Protein AF-A0A1W1BX70-F1 (afdb_monomer_lite)

Organism: NCBI:txid652676

InterPro domains:
  IPR007454 Uncharacterised protein family UPF0250, YbeD-like [PF04359] (9-51)
  IPR027471 YbeD-like domain superfamily [SSF117991] (2-51)

Foldseek 3Di:
DDPWDKDKDWDDQPPVNPDTDIDIDTDDPDPVRVVVVVVVQVPDPPHDDDD

Structure (mmCIF, N/CA/C/O backbone):
data_AF-A0A1W1BX70-F1
#
_entry.id   AF-A0A1W1BX70-F1
#
loop_
_atom_site.group_PDB
_atom_site.id
_atom_site.type_symbol
_atom_site.label_atom_id
_atom_site.label_alt_id
_atom_site.label_comp_id
_atom_site.label_asym_id
_atom_site.label_entity_id
_atom_site.label_seq_id
_atom_site.pdbx_PDB_ins_code
_atom_site.Cartn_x
_atom_site.Cartn_y
_atom_site.Cartn_z
_atom_site.occupancy
_atom_site.B_iso_or_equiv
_atom_site.auth_seq_id
_atom_site.auth_comp_id
_atom_site.auth_asym_id
_atom_site.auth_atom_id
_atom_site.pdbx_PDB_model_num
ATOM 1 N N . MET A 1 1 ? -10.666 -1.850 -16.503 1.00 49.38 1 MET A N 1
ATOM 2 C CA . MET A 1 1 ? -9.550 -1.868 -15.537 1.00 49.38 1 MET A CA 1
ATOM 3 C C . MET A 1 1 ? -8.644 -2.989 -15.987 1.00 49.38 1 MET A C 1
ATOM 5 O O . MET A 1 1 ? -9.080 -4.128 -15.967 1.00 49.38 1 MET A O 1
ATOM 9 N N . GLY A 1 2 ? -7.518 -2.628 -16.605 1.00 49.31 2 GLY A N 1
ATOM 10 C CA . GLY A 1 2 ? -6.642 -3.576 -17.289 1.00 49.31 2 GLY A CA 1
ATOM 11 C C . GLY A 1 2 ? -6.015 -4.573 -16.324 1.00 49.31 2 GLY A C 1
ATOM 12 O O . GLY A 1 2 ? -5.820 -4.254 -15.153 1.00 49.31 2 GLY A O 1
ATOM 13 N N . ASP A 1 3 ? -5.711 -5.743 -16.871 1.00 52.69 3 ASP A N 1
ATOM 14 C CA . ASP A 1 3 ? -5.092 -6.944 -16.298 1.00 52.69 3 ASP A CA 1
ATOM 15 C C . ASP A 1 3 ? -3.664 -6.692 -15.761 1.00 52.69 3 ASP A C 1
ATOM 17 O O . ASP A 1 3 ? -2.703 -7.380 -16.088 1.00 52.69 3 ASP A O 1
ATOM 21 N N . ARG A 1 4 ? -3.467 -5.616 -14.995 1.00 62.12 4 ARG A N 1
ATOM 22 C CA . ARG A 1 4 ? -2.203 -5.355 -14.313 1.00 62.12 4 ARG A CA 1
ATOM 23 C C . ARG A 1 4 ? -2.239 -6.114 -13.004 1.00 62.12 4 ARG A C 1
ATOM 25 O O . ARG A 1 4 ? -3.108 -5.857 -12.168 1.00 62.12 4 ARG A O 1
ATOM 32 N N . GLU A 1 5 ? -1.303 -7.042 -12.849 1.00 63.88 5 GLU A N 1
ATOM 33 C CA . GLU A 1 5 ? -1.122 -7.793 -11.616 1.00 63.88 5 GLU A CA 1
ATOM 34 C C . GLU A 1 5 ? -0.868 -6.800 -10.474 1.00 63.88 5 GLU A C 1
ATOM 36 O O . GLU A 1 5 ? 0.163 -6.127 -10.401 1.00 63.88 5 GLU A O 1
ATOM 41 N N . HIS A 1 6 ? -1.873 -6.649 -9.620 1.00 68.75 6 HIS A N 1
ATOM 42 C CA . HIS A 1 6 ? -1.802 -5.834 -8.425 1.00 68.75 6 HIS A CA 1
ATOM 43 C C . HIS A 1 6 ? -2.071 -6.748 -7.242 1.00 68.75 6 HIS A C 1
ATOM 45 O O . HIS A 1 6 ? -3.068 -7.467 -7.199 1.00 68.75 6 HIS A O 1
ATOM 51 N N . THR A 1 7 ? -1.164 -6.735 -6.274 1.00 76.62 7 THR A N 1
ATOM 52 C CA . THR A 1 7 ? -1.363 -7.473 -5.031 1.00 76.62 7 THR A CA 1
ATOM 53 C C . THR A 1 7 ? -1.855 -6.494 -3.982 1.00 76.62 7 THR A C 1
ATOM 55 O O . THR A 1 7 ? -1.217 -5.477 -3.706 1.00 76.62 7 THR A O 1
ATOM 58 N N . CYS A 1 8 ? -3.023 -6.775 -3.415 1.00 74.31 8 CYS A N 1
ATOM 59 C CA . CYS A 1 8 ? -3.548 -6.059 -2.265 1.00 74.31 8 CYS A CA 1
ATOM 60 C C . CYS A 1 8 ? -3.470 -6.984 -1.049 1.00 74.31 8 CYS A C 1
ATOM 62 O O . CYS A 1 8 ? -4.171 -7.988 -0.948 1.00 74.31 8 CYS A O 1
ATOM 64 N N . ALA A 1 9 ? -2.573 -6.663 -0.122 1.00 77.56 9 ALA A N 1
ATOM 65 C CA . ALA A 1 9 ? -2.498 -7.342 1.160 1.00 77.56 9 ALA A CA 1
ATOM 66 C C . ALA A 1 9 ? -3.242 -6.514 2.208 1.00 77.56 9 ALA A C 1
ATOM 68 O O . ALA A 1 9 ? -3.005 -5.311 2.358 1.00 77.56 9 ALA A O 1
ATOM 69 N N . VAL A 1 10 ? -4.137 -7.163 2.953 1.00 76.06 10 VAL A N 1
ATOM 70 C CA . VAL A 1 10 ? -4.739 -6.561 4.143 1.00 76.06 10 VAL A CA 1
ATOM 71 C C . VAL A 1 10 ? -3.646 -6.384 5.194 1.00 76.06 10 VAL A C 1
ATOM 73 O O . VAL A 1 10 ? -2.920 -7.320 5.526 1.00 76.06 10 VAL A O 1
ATOM 76 N N . GLY A 1 11 ? -3.495 -5.155 5.670 1.00 75.12 11 GLY A N 1
ATOM 77 C CA . GLY A 1 11 ? -2.590 -4.804 6.750 1.00 75.12 11 GLY A CA 1
ATOM 78 C C . GLY A 1 11 ? -3.298 -4.828 8.101 1.00 75.12 11 GLY A C 1
ATOM 79 O O . GLY A 1 11 ? -4.256 -5.564 8.333 1.00 75.12 11 GLY A O 1
ATOM 80 N N . ASN A 1 12 ? -2.823 -3.986 9.016 1.00 74.25 12 ASN A N 1
ATOM 81 C CA . ASN A 1 12 ? -3.421 -3.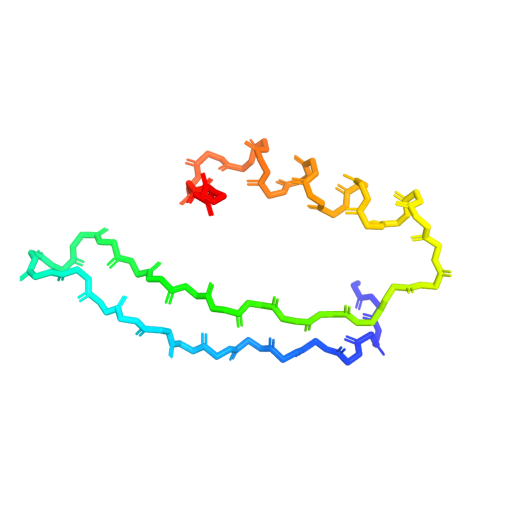874 10.338 1.00 74.25 12 ASN A CA 1
ATOM 82 C C . ASN A 1 12 ? -4.795 -3.202 10.285 1.00 74.25 12 ASN A C 1
ATOM 84 O O . ASN A 1 12 ? -5.008 -2.187 9.619 1.00 74.25 12 ASN A O 1
ATOM 88 N N . ARG A 1 13 ? -5.720 -3.740 11.076 1.00 75.38 13 ARG A N 1
ATOM 89 C CA . ARG A 1 13 ? -6.963 -3.053 11.411 1.00 75.38 13 ARG A CA 1
ATOM 90 C C . ARG A 1 13 ? -6.705 -2.151 12.613 1.00 75.38 13 ARG A C 1
ATOM 92 O O . ARG A 1 13 ? -6.095 -2.577 13.592 1.00 75.38 13 ARG A O 1
ATOM 99 N N . SER A 1 14 ? -7.171 -0.906 12.559 1.00 76.44 14 SER A N 1
ATOM 100 C CA . SER A 1 14 ? -7.072 0.001 13.707 1.00 76.44 14 SER A CA 1
ATOM 101 C C . SER A 1 14 ? -7.745 -0.593 14.945 1.00 76.44 14 SER A C 1
ATOM 103 O O . SER A 1 14 ? -8.766 -1.268 14.829 1.00 76.44 14 SER A O 1
ATOM 105 N N . LYS A 1 15 ? -7.222 -0.283 16.142 1.00 71.75 15 LYS A N 1
ATOM 106 C CA . LYS A 1 15 ? -7.734 -0.804 17.429 1.00 71.75 15 LYS A CA 1
ATOM 107 C C . LYS A 1 15 ? -9.236 -0.577 17.645 1.00 71.75 15 LYS A C 1
ATOM 109 O O . LYS A 1 15 ? -9.880 -1.371 18.314 1.00 71.75 15 LYS A O 1
ATOM 114 N N . THR A 1 16 ? -9.793 0.493 17.080 1.00 79.12 16 THR A N 1
ATOM 115 C CA . THR A 1 16 ? -11.222 0.844 17.158 1.00 79.12 16 THR A CA 1
ATOM 116 C C . THR A 1 16 ? -12.049 0.329 15.975 1.00 79.12 16 THR A C 1
ATOM 118 O O . THR A 1 16 ? -13.236 0.618 15.888 1.00 79.12 16 THR A O 1
ATOM 121 N N . GLY A 1 17 ? -11.437 -0.394 15.032 1.00 73.62 17 GLY A N 1
ATOM 122 C CA . GLY A 1 17 ? -12.094 -0.968 13.856 1.00 73.62 17 GLY A CA 1
ATOM 123 C C . GLY A 1 17 ? -12.483 0.027 12.758 1.00 73.62 17 GLY A C 1
ATOM 124 O O . GLY A 1 17 ? -13.004 -0.414 11.738 1.00 73.62 17 GLY A O 1
ATOM 125 N N . LYS A 1 18 ? -12.221 1.329 12.952 1.00 77.44 18 LYS A N 1
ATOM 126 C CA . LYS A 1 18 ? -12.625 2.422 12.047 1.00 77.44 18 LYS A CA 1
ATOM 127 C C . LYS A 1 18 ? -11.790 2.543 10.773 1.00 77.44 18 LYS A C 1
ATOM 129 O O . LYS A 1 18 ? -12.288 3.062 9.786 1.00 77.44 18 LYS A O 1
ATOM 134 N N . PHE A 1 19 ? -10.539 2.089 10.799 1.00 78.19 19 PHE A N 1
ATOM 135 C CA . PHE A 1 19 ? -9.632 2.190 9.657 1.00 78.19 19 PHE A CA 1
ATOM 136 C C . PHE A 1 19 ? -9.014 0.834 9.350 1.00 78.19 19 PHE A C 1
ATOM 138 O O . PHE A 1 19 ? -8.610 0.102 10.263 1.00 78.19 19 PHE A O 1
ATOM 145 N N . TYR A 1 20 ? -8.916 0.541 8.060 1.00 79.12 20 TYR A N 1
ATOM 146 C CA . TYR A 1 20 ? -8.246 -0.631 7.522 1.00 79.12 20 TYR A CA 1
ATOM 147 C C . TYR A 1 20 ? -7.027 -0.158 6.749 1.00 79.12 20 TYR A C 1
ATOM 149 O O . TYR A 1 20 ? -7.144 0.649 5.830 1.00 79.12 20 TYR A O 1
ATOM 157 N N . SER A 1 21 ? -5.852 -0.638 7.136 1.00 80.44 21 SER A N 1
ATOM 158 C CA . SER A 1 21 ? -4.655 -0.422 6.339 1.00 80.44 21 SER A CA 1
ATOM 159 C C . SER A 1 21 ? -4.602 -1.478 5.242 1.00 80.44 21 SER A C 1
ATOM 161 O O . SER A 1 21 ? -4.718 -2.668 5.527 1.00 80.44 21 SER A O 1
ATOM 163 N N . TYR A 1 22 ? -4.383 -1.051 4.004 1.00 80.00 22 TYR A N 1
ATOM 164 C CA . TYR A 1 22 ? -4.129 -1.937 2.872 1.00 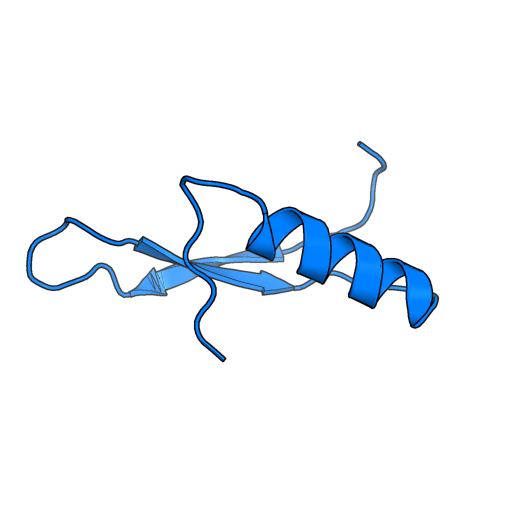80.00 22 TYR A CA 1
ATOM 165 C C . TYR A 1 22 ? -2.739 -1.641 2.319 1.00 80.00 22 TYR A C 1
ATOM 167 O O . TYR A 1 22 ? -2.357 -0.481 2.172 1.00 80.00 22 TYR A O 1
ATOM 175 N N . ASN A 1 23 ? -1.976 -2.687 2.016 1.00 80.00 23 ASN A N 1
ATOM 176 C CA . ASN A 1 23 ? -0.734 -2.574 1.268 1.00 80.00 23 ASN A CA 1
ATOM 177 C C . ASN A 1 23 ? -1.017 -2.988 -0.177 1.00 80.00 23 ASN A C 1
ATOM 179 O O . ASN A 1 23 ? -1.216 -4.170 -0.457 1.00 80.00 23 ASN A O 1
ATOM 183 N N . ALA A 1 24 ? -1.084 -2.008 -1.072 1.00 80.00 24 ALA A N 1
ATOM 184 C CA . ALA A 1 24 ? -1.240 -2.244 -2.498 1.00 80.00 24 ALA A CA 1
ATOM 185 C C . ALA A 1 24 ? 0.128 -2.159 -3.181 1.00 80.00 24 ALA A C 1
ATOM 187 O O . ALA A 1 24 ? 0.859 -1.183 -3.003 1.00 80.00 24 ALA A O 1
ATOM 188 N N . LYS A 1 25 ? 0.463 -3.172 -3.978 1.00 81.44 25 LYS A N 1
ATOM 189 C CA . LYS A 1 25 ? 1.640 -3.182 -4.848 1.00 81.44 25 LYS A CA 1
ATOM 190 C C . LYS A 1 25 ? 1.175 -3.372 -6.281 1.00 81.44 25 LYS A C 1
ATOM 192 O O . LYS A 1 25 ? 0.375 -4.262 -6.554 1.00 81.44 25 LYS A O 1
ATOM 197 N N . CYS A 1 26 ? 1.678 -2.537 -7.178 1.00 81.75 26 CYS A N 1
ATOM 198 C CA . CYS A 1 26 ? 1.358 -2.582 -8.596 1.00 81.75 26 CYS A CA 1
ATOM 199 C C . CYS A 1 26 ? 2.635 -2.330 -9.397 1.00 81.75 26 CYS A C 1
ATOM 201 O O . CYS A 1 26 ? 3.425 -1.451 -9.038 1.00 81.75 26 CYS A O 1
ATOM 20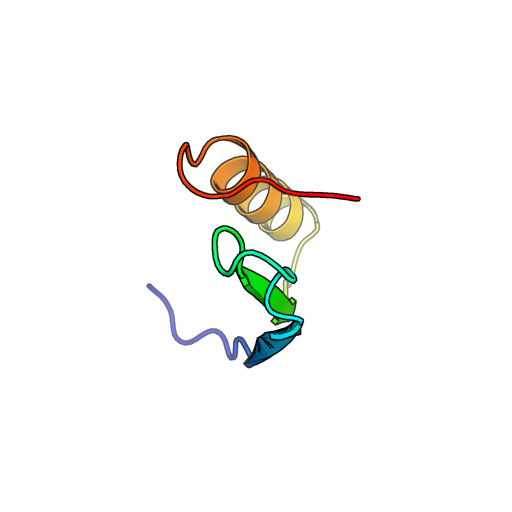3 N N . THR A 1 27 ? 2.828 -3.098 -10.465 1.00 80.94 27 THR A N 1
ATOM 204 C CA . THR A 1 27 ? 3.908 -2.866 -11.423 1.00 80.94 27 THR A CA 1
ATOM 205 C C . THR A 1 27 ? 3.493 -1.740 -12.362 1.00 80.94 27 THR A C 1
ATOM 207 O O . THR A 1 27 ? 2.467 -1.823 -13.038 1.00 80.94 27 THR A O 1
ATOM 210 N N . VAL A 1 28 ? 4.290 -0.676 -12.383 1.00 83.31 28 VAL A N 1
ATOM 211 C CA . VAL A 1 28 ? 4.087 0.506 -13.225 1.00 83.31 28 VAL A CA 1
ATOM 212 C C . VAL A 1 28 ? 5.243 0.605 -14.209 1.00 83.31 28 VAL A C 1
ATOM 214 O O . VAL A 1 28 ? 6.399 0.451 -13.824 1.00 83.31 28 VAL A O 1
ATOM 217 N N . ASP A 1 29 ? 4.920 0.828 -15.479 1.00 83.31 29 ASP A N 1
ATOM 218 C CA . ASP A 1 29 ? 5.911 0.891 -16.561 1.00 83.31 29 ASP A CA 1
ATOM 219 C C . ASP A 1 29 ? 6.592 2.269 -16.629 1.00 83.31 29 ASP A C 1
ATOM 221 O O . ASP A 1 29 ? 7.772 2.388 -16.947 1.00 83.31 29 ASP A O 1
ATOM 225 N N . THR A 1 30 ? 5.865 3.326 -16.245 1.00 87.81 30 THR A N 1
ATOM 226 C CA . THR A 1 30 ? 6.345 4.711 -16.281 1.00 87.81 30 THR A CA 1
ATOM 227 C C . THR A 1 30 ? 6.054 5.458 -14.983 1.00 87.81 30 THR A C 1
ATOM 229 O O . THR A 1 30 ? 5.128 5.143 -14.230 1.00 87.81 30 THR A O 1
ATOM 232 N N . GLN A 1 31 ? 6.847 6.501 -14.720 1.00 87.75 31 GLN A N 1
ATOM 233 C CA . GLN A 1 31 ? 6.660 7.367 -13.555 1.00 87.75 31 GLN A CA 1
ATOM 234 C C . GLN A 1 31 ? 5.325 8.126 -13.604 1.00 87.75 31 GLN A C 1
ATOM 236 O O . GLN A 1 31 ? 4.695 8.308 -12.566 1.00 87.75 31 GLN A O 1
ATOM 241 N N . GLU A 1 32 ? 4.868 8.520 -14.794 1.00 87.69 32 GLU A N 1
ATOM 242 C CA . GLU A 1 32 ? 3.577 9.194 -14.974 1.00 87.69 32 GLU A CA 1
ATOM 243 C C . GLU A 1 32 ? 2.401 8.304 -14.554 1.00 87.69 32 GLU A C 1
ATOM 245 O O . GLU A 1 32 ? 1.453 8.779 -13.932 1.00 87.6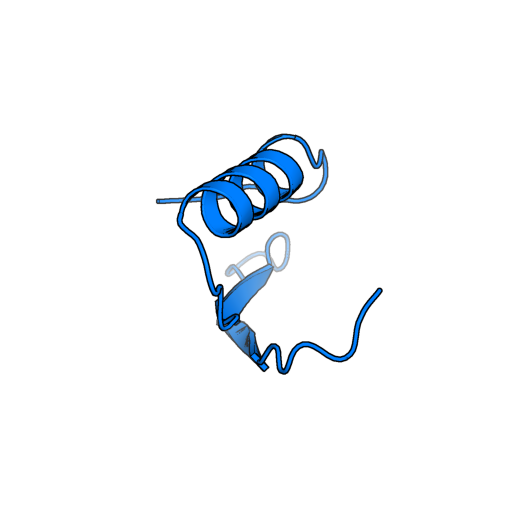9 32 GLU A O 1
ATOM 250 N N . ASP A 1 33 ? 2.464 7.002 -14.844 1.00 84.88 33 ASP A N 1
ATOM 251 C CA . ASP A 1 33 ? 1.432 6.041 -14.447 1.00 84.88 33 ASP A CA 1
ATOM 252 C C . ASP A 1 33 ? 1.362 5.908 -12.915 1.00 84.88 33 ASP A C 1
ATOM 254 O O . ASP A 1 33 ? 0.278 5.991 -12.333 1.00 84.88 33 ASP A O 1
ATOM 258 N N . ARG A 1 34 ? 2.525 5.846 -12.246 1.00 85.12 34 ARG A N 1
ATOM 259 C CA . ARG A 1 34 ? 2.617 5.885 -10.777 1.00 85.12 34 ARG A CA 1
ATOM 260 C C . ARG A 1 34 ? 1.977 7.145 -10.198 1.00 85.12 34 ARG A C 1
ATOM 262 O O . ARG A 1 34 ? 1.211 7.044 -9.242 1.00 85.12 34 ARG A O 1
ATOM 269 N N . ASP A 1 35 ? 2.311 8.310 -10.747 1.00 89.25 35 ASP A N 1
ATOM 270 C CA . ASP A 1 35 ? 1.851 9.601 -10.227 1.00 89.25 35 ASP A CA 1
ATOM 271 C C . ASP A 1 35 ? 0.336 9.761 -10.402 1.00 89.25 35 ASP A C 1
ATOM 273 O O . ASP A 1 35 ? -0.369 10.171 -9.481 1.00 89.25 35 ASP A O 1
ATOM 277 N N . ARG A 1 36 ? -0.200 9.302 -11.541 1.00 87.38 36 ARG A N 1
ATOM 278 C CA . ARG A 1 36 ? -1.647 9.239 -11.777 1.00 87.38 36 ARG A CA 1
ATOM 279 C C . ARG A 1 36 ? -2.345 8.344 -10.762 1.00 87.38 36 ARG A C 1
ATOM 281 O O . ARG A 1 36 ? -3.341 8.767 -10.184 1.00 87.38 36 ARG A O 1
ATOM 288 N N . ILE A 1 37 ? -1.834 7.135 -10.532 1.00 85.50 37 ILE A N 1
ATOM 289 C CA . ILE A 1 37 ? -2.395 6.201 -9.546 1.00 85.50 37 ILE A CA 1
ATOM 290 C C . ILE A 1 37 ? -2.360 6.821 -8.145 1.00 85.50 37 ILE A C 1
ATOM 292 O O . ILE A 1 37 ? -3.368 6.804 -7.443 1.00 85.50 37 ILE A O 1
ATOM 296 N N . PHE A 1 38 ? -1.231 7.419 -7.760 1.00 85.56 38 PHE A N 1
ATOM 297 C CA . PHE A 1 38 ? -1.090 8.105 -6.479 1.00 85.56 38 PHE A CA 1
ATOM 298 C C . PHE A 1 38 ? -2.117 9.233 -6.328 1.00 85.56 38 PHE A C 1
ATOM 300 O O . PHE A 1 38 ? -2.813 9.303 -5.318 1.00 85.56 38 PHE A O 1
ATOM 307 N N . LYS A 1 39 ? -2.293 10.053 -7.369 1.00 87.44 39 LYS A N 1
ATOM 308 C CA . LYS A 1 39 ? -3.275 11.137 -7.384 1.00 87.44 39 LYS A CA 1
ATOM 309 C C . LYS A 1 39 ? -4.714 10.634 -7.273 1.00 87.44 39 LYS A C 1
ATOM 311 O O . LYS A 1 39 ? -5.488 11.225 -6.531 1.00 87.44 39 LYS A O 1
ATOM 316 N N . TYR A 1 40 ? -5.066 9.536 -7.945 1.00 86.94 40 TYR A N 1
ATOM 317 C CA . TYR A 1 40 ? -6.395 8.927 -7.808 1.00 86.94 40 TYR A CA 1
ATOM 318 C C . TYR A 1 40 ? -6.676 8.464 -6.378 1.00 86.94 40 TYR A C 1
ATOM 320 O O . TYR A 1 40 ? -7.777 8.668 -5.882 1.00 86.94 40 TYR A O 1
ATOM 328 N N . PHE A 1 41 ? -5.695 7.863 -5.705 1.00 83.88 41 PHE A N 1
ATOM 329 C CA . PHE A 1 41 ? -5.859 7.464 -4.308 1.00 83.88 41 PHE A CA 1
ATOM 330 C C . PHE A 1 41 ? -5.867 8.650 -3.340 1.00 83.88 41 PHE A C 1
ATOM 332 O O . PHE A 1 41 ? -6.522 8.568 -2.309 1.00 83.88 41 PHE A O 1
ATOM 339 N N . GLN A 1 42 ? -5.155 9.733 -3.656 1.00 83.75 42 GLN A N 1
ATOM 340 C CA . GLN A 1 42 ? -5.151 10.954 -2.853 1.00 83.75 42 GLN A CA 1
ATOM 341 C C . GLN A 1 42 ? -6.477 11.728 -2.957 1.00 83.75 42 GLN A C 1
ATOM 343 O O . GLN A 1 42 ? -6.903 12.330 -1.976 1.00 83.75 42 GLN A O 1
ATOM 348 N N . ASP A 1 43 ? -7.109 11.727 -4.132 1.00 86.50 43 ASP A N 1
ATOM 349 C CA . ASP A 1 43 ? -8.384 12.414 -4.391 1.00 86.50 43 ASP A CA 1
ATOM 350 C C . ASP A 1 43 ? -9.606 11.615 -3.901 1.00 86.50 43 ASP A C 1
ATOM 352 O O . ASP A 1 43 ? -10.708 12.145 -3.782 1.00 86.50 43 ASP A O 1
ATOM 356 N N . HIS A 1 44 ? -9.430 10.329 -3.594 1.00 85.69 44 HIS A N 1
ATOM 357 C CA . HIS A 1 44 ? -10.527 9.463 -3.186 1.00 85.69 44 HIS A CA 1
ATOM 358 C C . HIS A 1 44 ? -10.940 9.720 -1.726 1.00 85.69 44 HIS A C 1
ATOM 360 O O . HIS A 1 44 ? -10.208 9.390 -0.799 1.00 85.69 44 HIS A O 1
ATOM 366 N N . ASP A 1 45 ? -12.167 10.208 -1.516 1.00 81.81 45 ASP A N 1
ATOM 367 C CA . ASP A 1 45 ? -12.698 10.644 -0.208 1.00 81.81 45 ASP A CA 1
ATOM 368 C C . ASP A 1 45 ? -12.595 9.574 0.906 1.00 81.81 45 ASP A C 1
ATOM 370 O O . ASP A 1 45 ? -12.2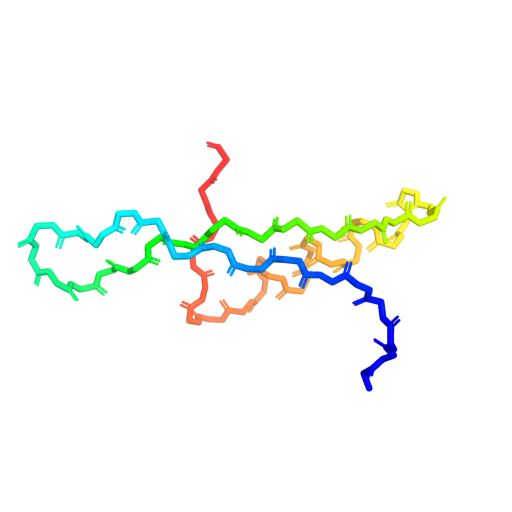21 9.862 2.044 1.00 81.81 45 ASP A O 1
ATOM 374 N N . ASP A 1 46 ? -12.840 8.306 0.554 1.00 79.69 46 ASP A N 1
ATOM 375 C CA . ASP A 1 46 ? -12.785 7.164 1.485 1.00 79.69 46 ASP A CA 1
ATOM 376 C C . ASP A 1 46 ? -11.357 6.636 1.766 1.00 79.69 46 ASP A C 1
ATOM 378 O O . ASP A 1 46 ? -11.143 5.837 2.680 1.00 79.69 46 ASP A O 1
ATOM 382 N N . VAL A 1 47 ? -10.346 7.074 1.002 1.00 77.00 47 VAL A N 1
ATOM 383 C CA . VAL A 1 47 ? -8.965 6.586 1.122 1.00 77.00 47 VAL A CA 1
ATOM 384 C C . VAL A 1 47 ? -8.082 7.679 1.709 1.00 77.00 47 VAL A C 1
ATOM 386 O O . VAL A 1 47 ? -7.709 8.644 1.054 1.00 77.00 47 VAL A O 1
ATOM 389 N N . LYS A 1 48 ? -7.653 7.489 2.958 1.00 75.38 48 LYS A N 1
ATOM 390 C CA . LYS A 1 48 ? -6.604 8.328 3.548 1.00 75.38 48 LYS A CA 1
ATOM 391 C C . LYS A 1 48 ? -5.233 7.713 3.313 1.00 75.38 48 LYS A C 1
ATOM 393 O O . LYS A 1 48 ? -4.840 6.782 4.015 1.00 75.38 48 LYS A O 1
ATOM 398 N N . MET A 1 49 ? -4.500 8.254 2.342 1.00 73.62 49 MET A N 1
ATOM 399 C CA . MET A 1 49 ? -3.087 7.931 2.160 1.00 73.62 49 MET A CA 1
ATOM 400 C C . MET A 1 49 ? -2.246 8.494 3.311 1.00 73.62 49 MET A C 1
ATOM 402 O O . MET A 1 49 ? -2.359 9.663 3.675 1.00 73.62 49 MET A O 1
ATOM 406 N N . VAL A 1 50 ? -1.385 7.643 3.864 1.00 61.41 50 VAL A N 1
ATOM 407 C CA . VAL A 1 50 ? -0.358 7.992 4.852 1.00 61.41 50 VAL A CA 1
ATOM 408 C C . VAL A 1 50 ? 0.981 7.595 4.230 1.00 61.41 50 VAL A C 1
ATOM 410 O O . VAL A 1 50 ? 1.135 6.435 3.845 1.00 61.41 50 VAL A O 1
ATOM 413 N N . ILE A 1 51 ? 1.885 8.566 4.055 1.00 57.47 51 ILE A N 1
ATOM 414 C CA . ILE A 1 51 ? 3.268 8.368 3.577 1.00 57.47 51 ILE A CA 1
ATOM 415 C C . ILE A 1 51 ? 4.168 7.980 4.747 1.00 57.47 51 ILE A C 1
ATOM 417 O O . ILE A 1 51 ? 4.005 8.591 5.828 1.00 57.47 51 ILE A O 1
#

Radius of gyration: 12.57 Å; chains: 1; bounding box: 19×20×35 Å

Secondary structure (DSSP, 8-state):
-----EEEEEEEEPTTSS-EEEEEEE--SSHHHHHHHHHHHHH-TT-----

Sequence (51 a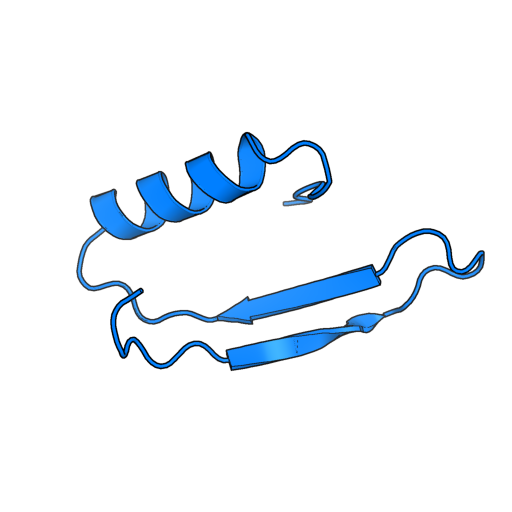a):
MGDREHTCAVGNRSKTGKFYSYNAKCTVDTQEDRDRIFKYFQDHDDVKMVI

pLDDT: mean 77.33, std 9.74, range [49.31, 89.25]